Protein AF-A0A1V5J0S8-F1 (afdb_monomer_lite)

pLDDT: mean 92.2, std 7.53, range [57.75, 98.5]

Secondary structure (DSSP, 8-state):
-HHHHHHTT----HHHHHHHHHHGGGGHHHHHHHTTSTTHHHHHHHHHHHHHHHHHHHHTS---HHHHHHHHHHHHHHHHHHHHHHHHHHHH----HHHHHHHHHHHHHHHHHHHHHHHHHHHTT-

Foldseek 3Di:
DQVVLVVLPFPDDPVLVVVLVVVCCVCVVVLVVLVVDQLRSLLVSLVVVLVSQLVCSCPVRVGPSVSSCVVSVVVS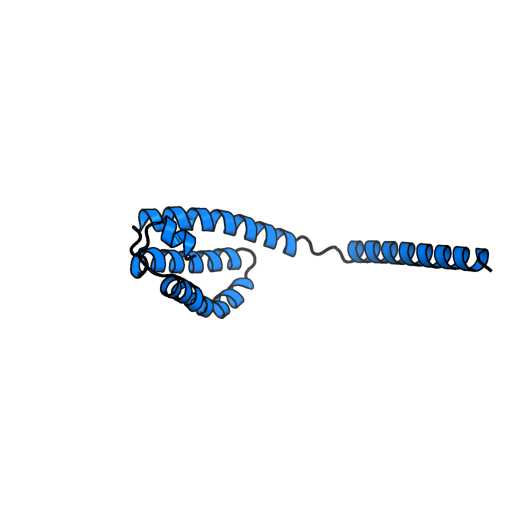VVVSVVVNVVSVCVVVPPPPPVNVVVVVVVVVVVVVVVVVVVVVVVVVVD

Structure (mmCIF, N/CA/C/O backbone):
data_AF-A0A1V5J0S8-F1
#
_entry.id   AF-A0A1V5J0S8-F1
#
loop_
_atom_site.group_PDB
_atom_site.id
_atom_site.type_symbol
_atom_site.label_atom_id
_atom_site.label_alt_id
_atom_site.label_comp_id
_atom_site.label_asym_id
_atom_site.label_entity_id
_atom_site.label_seq_id
_atom_site.pdbx_PDB_ins_code
_atom_site.Cartn_x
_atom_site.Cartn_y
_atom_site.Cartn_z
_atom_site.occupancy
_atom_site.B_iso_or_equiv
_atom_site.auth_seq_id
_atom_site.auth_comp_id
_atom_site.auth_asym_id
_atom_site.auth_atom_id
_atom_site.pdbx_PDB_model_num
ATOM 1 N N . MET A 1 1 ? -10.352 -5.089 3.552 1.00 91.62 1 MET A N 1
ATOM 2 C CA . MET A 1 1 ? -10.564 -4.179 4.701 1.00 91.62 1 MET A CA 1
ATOM 3 C C . MET A 1 1 ? -11.662 -4.641 5.648 1.00 91.62 1 MET A C 1
ATOM 5 O O . MET A 1 1 ? -11.326 -4.885 6.795 1.00 91.62 1 MET A O 1
ATOM 9 N N . PHE A 1 2 ? -12.910 -4.852 5.200 1.00 96.44 2 PHE A N 1
ATOM 10 C CA . PHE A 1 2 ? -14.019 -5.306 6.067 1.00 96.44 2 PHE A CA 1
ATOM 11 C C . PHE A 1 2 ? -13.663 -6.485 6.994 1.00 96.44 2 PHE A C 1
ATOM 13 O O . PHE A 1 2 ? -13.798 -6.373 8.208 1.00 96.44 2 PHE A O 1
ATOM 20 N N . VAL A 1 3 ? -13.131 -7.581 6.440 1.00 97.44 3 VAL A N 1
ATOM 21 C CA . VAL A 1 3 ? -12.749 -8.773 7.224 1.00 97.44 3 VAL A CA 1
ATOM 22 C C . VAL A 1 3 ? -11.697 -8.446 8.287 1.00 97.44 3 VAL A C 1
ATOM 24 O O . VAL A 1 3 ? -11.818 -8.884 9.424 1.00 97.44 3 VAL A O 1
ATOM 27 N N . ILE A 1 4 ? -10.696 -7.631 7.946 1.00 96.81 4 ILE A N 1
ATOM 28 C CA . ILE A 1 4 ? -9.633 -7.236 8.881 1.00 96.81 4 ILE A CA 1
ATOM 29 C C . ILE A 1 4 ? -10.238 -6.442 10.041 1.00 96.81 4 ILE A C 1
ATOM 31 O O . ILE A 1 4 ? -9.992 -6.765 11.197 1.00 96.81 4 ILE A O 1
ATOM 35 N N . TRP A 1 5 ? -11.083 -5.448 9.757 1.00 97.81 5 TRP A N 1
ATOM 36 C CA . TRP A 1 5 ? -11.753 -4.682 10.808 1.00 97.81 5 TRP A CA 1
ATOM 37 C C . TRP A 1 5 ? -12.695 -5.532 11.661 1.00 97.81 5 TRP A C 1
ATOM 39 O O . TRP A 1 5 ? -12.724 -5.342 12.876 1.00 97.81 5 TRP A O 1
ATOM 49 N N . LYS A 1 6 ? -13.398 -6.512 11.077 1.00 97.44 6 LYS A N 1
ATOM 50 C CA . LYS A 1 6 ? -14.208 -7.471 11.844 1.00 97.44 6 LYS A CA 1
ATOM 51 C C . LYS A 1 6 ? -13.364 -8.313 12.796 1.00 97.44 6 LYS A C 1
ATOM 53 O O . LYS A 1 6 ? -13.710 -8.408 13.968 1.00 97.44 6 LYS A O 1
ATOM 58 N N . LEU A 1 7 ? -12.231 -8.845 12.336 1.00 97.44 7 LEU A N 1
ATOM 59 C CA . LEU A 1 7 ? -11.296 -9.598 13.183 1.00 97.44 7 LEU A CA 1
ATOM 60 C C . LEU A 1 7 ? -10.687 -8.739 14.301 1.00 97.44 7 LEU A C 1
ATOM 62 O O . LEU A 1 7 ? -10.389 -9.243 15.379 1.00 97.44 7 LEU A O 1
ATOM 66 N N . LEU A 1 8 ? -10.536 -7.434 14.068 1.00 96.69 8 LEU A N 1
ATOM 67 C CA . LEU A 1 8 ? -10.071 -6.475 15.074 1.00 96.69 8 LEU A CA 1
ATOM 68 C C . LEU A 1 8 ? -11.163 -6.024 16.060 1.00 96.69 8 LEU A C 1
ATOM 70 O O . LEU A 1 8 ? -10.857 -5.273 16.988 1.00 96.69 8 LEU A O 1
ATOM 74 N N . GLY A 1 9 ? -12.400 -6.503 15.898 1.00 95.81 9 GLY A N 1
ATOM 75 C CA . GLY A 1 9 ? -13.514 -6.263 16.818 1.00 95.81 9 GLY A CA 1
ATOM 76 C C . GLY A 1 9 ? -14.488 -5.165 16.389 1.00 95.81 9 GLY A C 1
ATOM 77 O O . GLY A 1 9 ? -15.313 -4.741 17.199 1.00 95.81 9 GLY A O 1
ATOM 78 N N . SER A 1 10 ? -14.426 -4.697 15.140 1.00 97.12 10 SER A N 1
ATOM 79 C CA . SER A 1 10 ? -15.344 -3.662 14.668 1.00 97.12 10 SER A CA 1
ATOM 80 C C . SER A 1 10 ? -16.795 -4.148 14.604 1.00 97.12 10 SER A C 1
ATOM 82 O O . SER A 1 10 ? -17.097 -5.214 14.058 1.00 97.12 10 SER A O 1
ATOM 84 N N . GLN A 1 11 ? -17.714 -3.321 15.101 1.00 97.19 11 GLN A N 1
ATOM 85 C CA . GLN A 1 11 ? -19.156 -3.577 15.040 1.00 97.19 11 GLN A CA 1
ATOM 86 C C . GLN A 1 11 ? -19.796 -3.096 13.730 1.00 97.19 11 GLN A C 1
ATOM 88 O O . GLN A 1 11 ? -20.873 -3.562 13.374 1.00 97.19 11 GLN A O 1
ATOM 93 N N . GLU A 1 12 ? -19.079 -2.290 12.949 1.00 97.81 12 GLU A N 1
ATOM 94 C CA . GLU A 1 12 ? -19.551 -1.729 11.683 1.00 97.81 12 GLU A CA 1
ATOM 95 C C . GLU A 1 12 ? -19.870 -2.785 10.618 1.00 97.81 12 GLU A C 1
ATOM 97 O O . GLU A 1 12 ? -19.339 -3.904 10.621 1.00 97.81 12 GLU A O 1
ATOM 102 N N . ASN A 1 13 ? -20.741 -2.418 9.679 1.00 97.62 13 ASN A N 1
ATOM 103 C CA . ASN A 1 13 ? -21.142 -3.280 8.574 1.00 97.62 13 ASN A CA 1
ATOM 104 C C . ASN A 1 13 ? -20.171 -3.175 7.375 1.00 97.62 13 ASN A C 1
ATOM 106 O O . ASN A 1 13 ? -19.171 -2.441 7.379 1.00 97.62 13 ASN A O 1
ATOM 110 N N . TYR A 1 14 ? -20.450 -3.970 6.340 1.00 97.12 14 TYR A N 1
ATOM 111 C CA . TYR A 1 14 ? -19.661 -3.959 5.110 1.00 97.12 14 TYR A CA 1
ATOM 112 C C . TYR A 1 14 ? -19.716 -2.603 4.405 1.00 97.12 14 TYR A C 1
ATOM 114 O O . TYR A 1 14 ? -18.686 -2.136 3.929 1.00 97.12 14 TYR A O 1
ATOM 122 N N . GLU A 1 15 ? -20.883 -1.959 4.369 1.00 97.81 15 GLU A N 1
ATOM 123 C CA . GLU A 1 15 ? -21.077 -0.679 3.689 1.00 97.81 15 GLU A CA 1
ATOM 124 C C . GLU A 1 15 ? -20.200 0.426 4.289 1.00 97.81 15 GLU A C 1
ATOM 126 O O . GLU A 1 15 ? -19.483 1.092 3.542 1.00 97.81 15 GLU A O 1
ATOM 131 N N . THR A 1 16 ? -20.173 0.571 5.619 1.00 97.88 16 THR A N 1
ATOM 132 C CA . THR A 1 16 ? -19.281 1.515 6.311 1.00 97.88 16 THR A CA 1
ATOM 133 C C . THR A 1 16 ? -17.828 1.245 5.927 1.00 97.88 16 THR A C 1
ATOM 135 O O . THR A 1 16 ? -17.107 2.145 5.493 1.00 97.88 16 THR A O 1
ATOM 138 N N . SER A 1 17 ? -17.413 -0.023 6.000 1.00 97.38 17 SER A N 1
ATOM 139 C CA . SER A 1 17 ? -16.043 -0.425 5.667 1.00 97.38 17 SER A CA 1
ATOM 140 C C . SER A 1 17 ? -15.688 -0.133 4.207 1.00 97.38 17 SER A C 1
ATOM 142 O O . SER A 1 17 ? -14.575 0.293 3.900 1.00 97.38 17 SER A O 1
ATOM 144 N N . TYR A 1 18 ? -16.623 -0.383 3.292 1.00 97.25 18 TYR A N 1
ATOM 145 C CA . TYR A 1 18 ? -16.455 -0.132 1.869 1.00 97.25 18 TYR A CA 1
ATOM 146 C C . TYR A 1 18 ? -16.314 1.365 1.593 1.00 97.25 18 TYR A C 1
ATOM 148 O O . TYR A 1 18 ? -15.367 1.763 0.918 1.00 97.25 18 TYR A O 1
ATOM 156 N N . ARG A 1 19 ? -17.187 2.199 2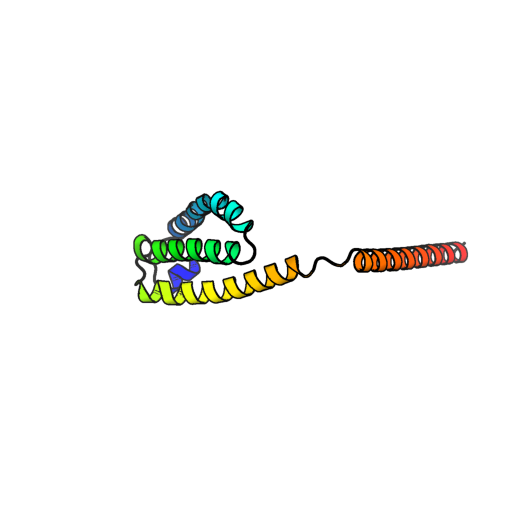.174 1.00 97.81 19 ARG A N 1
ATOM 157 C CA . ARG A 1 19 ? -17.138 3.663 2.036 1.00 97.81 19 ARG A CA 1
ATOM 158 C C . ARG A 1 19 ? -15.803 4.233 2.508 1.00 97.81 19 ARG A C 1
ATOM 160 O O . ARG A 1 19 ? -15.212 5.031 1.788 1.00 97.81 19 ARG A O 1
ATOM 167 N N . CYS A 1 20 ? -15.283 3.776 3.652 1.00 97.12 20 CYS A N 1
ATOM 168 C CA . CYS A 1 20 ? -13.971 4.213 4.138 1.00 97.12 20 CYS A CA 1
ATOM 169 C C . CYS A 1 20 ? -12.856 3.969 3.116 1.00 97.12 20 CYS A C 1
ATOM 171 O O . CYS A 1 20 ? -12.013 4.838 2.931 1.00 97.12 20 CYS A O 1
ATOM 173 N N . VAL A 1 21 ? -12.851 2.816 2.440 1.00 95.56 21 VAL A N 1
ATOM 174 C CA . VAL A 1 21 ? -11.845 2.507 1.411 1.00 95.56 21 VAL A CA 1
ATOM 175 C C . VAL A 1 21 ? -12.113 3.270 0.119 1.00 95.56 21 VAL A C 1
ATOM 177 O O . VAL A 1 21 ? -11.176 3.799 -0.472 1.00 95.56 21 VAL A O 1
ATOM 180 N N . ALA A 1 22 ? -13.373 3.358 -0.306 1.00 96.94 22 ALA A N 1
ATOM 181 C CA . ALA A 1 22 ? -13.766 4.075 -1.512 1.00 96.94 22 ALA A CA 1
ATOM 182 C C . ALA A 1 22 ? -13.374 5.554 -1.433 1.00 96.94 22 ALA A C 1
ATOM 184 O O . ALA A 1 22 ? -12.852 6.098 -2.394 1.00 96.94 22 ALA A O 1
ATOM 185 N N . TYR A 1 23 ? -13.524 6.201 -0.277 1.00 96.25 23 TYR A N 1
ATOM 186 C CA . TYR A 1 23 ? -13.106 7.595 -0.124 1.00 96.25 23 TYR A CA 1
ATOM 187 C C . TYR A 1 23 ? -11.593 7.800 -0.233 1.00 96.25 23 TYR A C 1
ATOM 189 O O . TYR A 1 23 ? -11.168 8.890 -0.605 1.00 96.25 23 TYR A O 1
ATOM 197 N N . LEU A 1 24 ? -10.766 6.770 -0.018 1.00 95.38 24 LEU A N 1
ATOM 198 C CA . LEU A 1 24 ? -9.320 6.883 -0.240 1.00 95.38 24 LEU A CA 1
ATOM 199 C C . LEU A 1 24 ? -8.949 7.003 -1.717 1.00 95.38 24 LEU A C 1
ATOM 201 O O . LEU A 1 24 ? -7.838 7.437 -2.013 1.00 95.38 24 LEU A O 1
ATOM 205 N N . THR A 1 25 ? -9.845 6.685 -2.657 1.00 94.38 25 THR A N 1
ATOM 206 C CA . THR A 1 25 ? -9.552 6.866 -4.088 1.00 94.38 25 THR A CA 1
ATOM 207 C C . THR A 1 25 ? -9.365 8.335 -4.456 1.00 94.38 25 THR A C 1
ATOM 209 O O . THR A 1 25 ? -8.725 8.622 -5.463 1.00 94.38 25 THR A O 1
ATOM 212 N N . VAL A 1 26 ? -9.832 9.273 -3.619 1.00 95.69 26 VAL A N 1
ATOM 213 C CA . VAL A 1 26 ? -9.542 10.708 -3.772 1.00 95.69 26 VAL A CA 1
ATOM 214 C C . VAL A 1 26 ? -8.038 11.009 -3.731 1.00 95.69 26 VAL A C 1
ATOM 216 O O . VAL A 1 26 ? -7.594 12.029 -4.249 1.00 95.69 26 VAL A O 1
ATOM 219 N N . LEU A 1 27 ? -7.235 10.107 -3.157 1.00 94.62 27 LEU A N 1
ATOM 220 C CA . LEU A 1 27 ? -5.781 10.224 -3.095 1.00 94.62 27 LEU A CA 1
ATOM 221 C C . LEU A 1 27 ? -5.091 9.805 -4.401 1.00 94.62 27 LEU A C 1
ATOM 223 O O . LEU A 1 27 ? -3.897 10.046 -4.539 1.00 94.62 27 LEU A O 1
ATOM 227 N N . ALA A 1 28 ? -5.798 9.208 -5.367 1.00 94.50 28 ALA A N 1
ATOM 228 C CA . ALA A 1 28 ? -5.226 8.771 -6.643 1.00 94.50 28 ALA A CA 1
ATOM 229 C C . ALA A 1 28 ? -4.397 9.848 -7.381 1.00 94.50 28 ALA A C 1
ATOM 231 O O . ALA A 1 28 ? -3.276 9.531 -7.782 1.00 94.50 28 ALA A O 1
ATOM 232 N N . PRO A 1 29 ? -4.854 11.111 -7.542 1.00 96.19 29 PRO A N 1
ATOM 233 C CA . PRO A 1 29 ? -4.035 12.152 -8.169 1.00 96.19 29 PRO A CA 1
ATOM 234 C C . PRO A 1 29 ? -2.755 12.461 -7.381 1.00 96.19 29 PRO A C 1
ATOM 236 O O . PRO A 1 29 ? -1.691 12.612 -7.977 1.00 96.19 29 PRO A O 1
ATOM 239 N N . ILE A 1 30 ? -2.828 12.492 -6.046 1.00 95.62 30 ILE A N 1
ATOM 240 C CA . ILE A 1 30 ? -1.649 12.672 -5.184 1.00 95.62 30 ILE A CA 1
ATOM 241 C C . ILE A 1 30 ? -0.686 11.502 -5.397 1.00 95.62 30 ILE A C 1
ATOM 243 O O . ILE A 1 30 ? 0.516 11.702 -5.570 1.00 95.62 30 ILE A O 1
ATOM 247 N N . ALA A 1 31 ? -1.229 10.287 -5.468 1.00 94.12 31 ALA A N 1
ATOM 248 C CA . ALA A 1 31 ? -0.439 9.091 -5.672 1.00 94.12 31 ALA A CA 1
ATOM 249 C C . ALA A 1 31 ? 0.272 9.053 -7.022 1.00 94.12 31 ALA A C 1
ATOM 251 O O . ALA A 1 31 ? 1.438 8.657 -7.077 1.00 94.12 31 ALA A O 1
ATOM 252 N N . ALA A 1 32 ? -0.393 9.519 -8.079 1.00 94.69 32 ALA A N 1
ATOM 253 C CA . ALA A 1 32 ? 0.190 9.647 -9.406 1.00 94.69 32 ALA A CA 1
ATOM 254 C C . ALA A 1 32 ? 1.377 10.624 -9.418 1.00 94.69 32 ALA A C 1
ATOM 256 O O . ALA A 1 32 ? 2.427 10.296 -9.966 1.00 94.69 32 ALA A O 1
ATOM 257 N N . ILE A 1 33 ? 1.244 11.783 -8.762 1.00 96.62 33 ILE A N 1
ATOM 258 C CA . ILE A 1 33 ? 2.325 12.778 -8.657 1.00 96.62 33 ILE A CA 1
ATOM 259 C C . ILE A 1 33 ? 3.513 12.199 -7.885 1.00 96.62 33 ILE A C 1
ATOM 261 O O . ILE A 1 33 ? 4.654 12.281 -8.339 1.00 96.62 33 ILE A O 1
ATOM 265 N N . LEU A 1 34 ? 3.255 11.574 -6.734 1.00 95.19 34 LEU A N 1
ATOM 266 C CA . LEU A 1 34 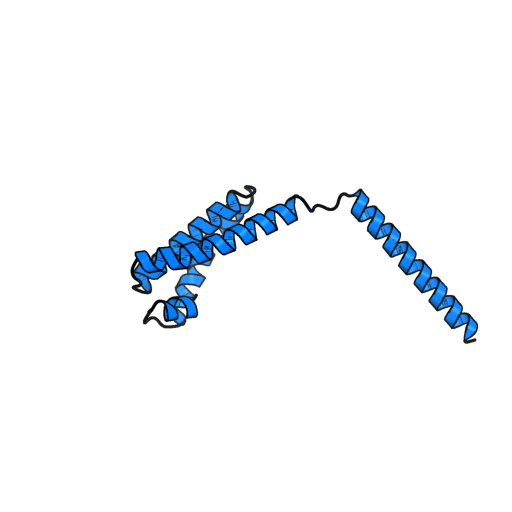? 4.312 10.987 -5.914 1.00 95.19 34 LEU A CA 1
ATOM 267 C C . LEU A 1 34 ? 5.039 9.848 -6.634 1.00 95.19 34 LEU A C 1
ATOM 269 O O . LEU A 1 34 ? 6.251 9.727 -6.486 1.00 95.19 34 LEU A O 1
ATOM 273 N N . GLY A 1 35 ? 4.344 9.073 -7.470 1.00 91.06 35 GLY A N 1
ATOM 274 C CA . GLY A 1 35 ? 4.920 7.969 -8.246 1.00 91.06 35 GLY A CA 1
ATOM 275 C C . GLY A 1 35 ? 6.034 8.363 -9.226 1.00 91.06 35 GLY A C 1
ATOM 276 O O . GLY A 1 35 ? 6.770 7.492 -9.690 1.00 91.06 35 GLY A O 1
ATOM 277 N N . ILE A 1 36 ? 6.208 9.658 -9.513 1.00 93.38 36 ILE A N 1
ATOM 278 C CA . ILE A 1 36 ? 7.333 10.167 -10.311 1.00 93.38 36 ILE A CA 1
ATOM 279 C C . ILE A 1 36 ? 8.663 9.972 -9.565 1.00 93.38 36 ILE A C 1
ATOM 281 O O . ILE A 1 36 ? 9.690 9.715 -10.192 1.00 93.38 36 ILE A O 1
ATOM 285 N N . ILE A 1 37 ? 8.650 10.056 -8.231 1.00 93.12 37 ILE A N 1
ATOM 286 C CA . ILE A 1 37 ? 9.841 9.965 -7.383 1.00 93.12 37 ILE A CA 1
ATOM 287 C C . ILE A 1 37 ? 10.185 8.484 -7.156 1.00 93.12 37 ILE A C 1
ATOM 289 O O . ILE A 1 37 ? 9.437 7.794 -6.456 1.00 93.12 37 ILE A O 1
ATOM 293 N N . PRO A 1 38 ? 11.318 7.973 -7.679 1.00 89.88 38 PRO A N 1
ATOM 294 C CA . PRO A 1 38 ? 11.683 6.567 -7.528 1.00 89.88 38 PRO A CA 1
ATOM 295 C C . PRO A 1 38 ? 11.828 6.176 -6.061 1.00 89.88 38 PRO A C 1
ATOM 297 O O . PRO A 1 38 ? 12.524 6.867 -5.314 1.00 89.88 38 PRO A O 1
ATOM 300 N N . TYR A 1 39 ? 11.214 5.056 -5.670 1.00 89.06 39 TYR A N 1
ATOM 301 C CA . TYR A 1 39 ? 11.209 4.483 -4.316 1.00 89.06 39 TYR A CA 1
ATOM 302 C C . TYR A 1 39 ? 10.549 5.365 -3.238 1.00 89.06 39 TYR A C 1
ATOM 304 O O . TYR A 1 39 ? 9.651 4.909 -2.529 1.00 89.06 39 TYR A O 1
ATOM 312 N N . GLY A 1 40 ? 10.951 6.633 -3.117 1.00 90.81 40 GLY A N 1
ATOM 313 C CA . GLY A 1 40 ? 10.408 7.596 -2.159 1.00 90.81 40 GLY A CA 1
ATOM 314 C C . GLY A 1 40 ? 8.926 7.885 -2.391 1.00 90.81 40 GLY A C 1
ATOM 315 O O . GLY A 1 40 ? 8.163 7.949 -1.430 1.00 90.81 40 GLY A O 1
ATOM 316 N N . GLY A 1 41 ? 8.500 7.963 -3.654 1.00 92.44 41 GLY A N 1
ATOM 317 C CA . GLY A 1 41 ? 7.096 8.103 -4.028 1.00 92.44 41 GLY A CA 1
ATOM 318 C C . GLY A 1 41 ? 6.232 6.951 -3.532 1.00 92.44 41 GLY A C 1
ATOM 319 O O . GLY A 1 41 ? 5.197 7.163 -2.901 1.00 92.44 41 GLY A O 1
ATOM 320 N N . THR A 1 42 ? 6.699 5.721 -3.755 1.00 90.25 42 THR A N 1
ATOM 321 C CA . THR A 1 42 ? 6.044 4.488 -3.301 1.00 90.25 42 THR A CA 1
ATOM 322 C C . THR A 1 42 ? 5.917 4.444 -1.778 1.00 90.25 42 THR A C 1
ATOM 324 O O . THR A 1 42 ? 4.835 4.159 -1.261 1.00 90.25 42 THR A O 1
ATOM 327 N N . VAL A 1 43 ? 6.991 4.771 -1.050 1.00 92.25 43 VAL A N 1
ATOM 328 C CA . VAL A 1 43 ? 6.983 4.801 0.422 1.00 92.25 43 VAL A CA 1
ATOM 329 C C . VAL A 1 43 ? 6.018 5.864 0.941 1.00 92.25 43 VAL A C 1
ATOM 331 O O . VAL A 1 43 ? 5.194 5.567 1.805 1.00 92.25 43 VAL A O 1
ATOM 334 N N . LEU A 1 44 ? 6.075 7.083 0.401 1.00 94.88 44 LEU A N 1
ATOM 335 C CA . LEU A 1 44 ? 5.235 8.186 0.860 1.00 94.88 44 LEU A CA 1
ATOM 336 C C . LEU A 1 44 ? 3.749 7.928 0.582 1.00 94.88 44 LEU A C 1
ATOM 338 O O . LEU A 1 44 ? 2.923 8.112 1.474 1.00 94.88 44 LEU A O 1
ATOM 342 N N . ASN A 1 45 ? 3.413 7.414 -0.604 1.00 93.25 45 ASN A N 1
ATOM 343 C CA . ASN A 1 45 ? 2.050 6.994 -0.936 1.00 93.25 45 ASN A CA 1
ATOM 344 C C . ASN A 1 45 ? 1.503 5.973 0.050 1.00 93.25 45 ASN A C 1
ATOM 346 O O . ASN A 1 45 ? 0.381 6.098 0.545 1.00 93.25 45 ASN A O 1
ATOM 350 N N . ALA A 1 46 ? 2.310 4.963 0.351 1.00 92.00 46 ALA A N 1
ATOM 351 C CA . ALA A 1 46 ? 1.902 3.920 1.260 1.00 92.00 46 ALA A CA 1
ATOM 352 C C . ALA A 1 46 ? 1.735 4.475 2.695 1.00 92.00 46 ALA A C 1
ATOM 354 O O . ALA A 1 46 ? 0.797 4.076 3.384 1.00 92.00 46 ALA A O 1
ATOM 355 N N . LEU A 1 47 ? 2.597 5.402 3.145 1.00 95.75 47 LEU A N 1
ATOM 356 C CA . LEU A 1 47 ? 2.492 6.043 4.466 1.00 95.75 47 LEU A CA 1
ATOM 357 C C . LEU A 1 47 ? 1.208 6.869 4.604 1.00 95.75 47 LEU A C 1
ATOM 359 O O . LEU A 1 47 ? 0.535 6.785 5.631 1.00 95.75 47 LEU A O 1
ATOM 363 N N . ILE A 1 48 ? 0.837 7.622 3.564 1.00 96.19 48 ILE A N 1
ATOM 364 C CA . ILE A 1 48 ? -0.426 8.372 3.525 1.00 96.19 48 ILE A CA 1
ATOM 365 C C . ILE A 1 48 ? -1.610 7.399 3.623 1.00 96.19 48 ILE A C 1
ATOM 367 O O . ILE A 1 48 ? -2.507 7.590 4.446 1.00 96.19 48 ILE A O 1
ATOM 371 N N . GLY A 1 49 ? -1.598 6.321 2.833 1.00 94.69 49 GLY A N 1
ATOM 372 C CA . GLY A 1 49 ? -2.632 5.286 2.890 1.00 94.69 49 GLY A CA 1
ATOM 373 C C . GLY A 1 49 ? -2.748 4.639 4.275 1.00 94.69 49 GLY A C 1
ATOM 374 O O . GLY A 1 49 ? -3.854 4.504 4.802 1.00 94.69 49 GLY A O 1
ATOM 375 N N . LEU A 1 50 ? -1.615 4.297 4.899 1.00 97.00 50 LEU A N 1
ATOM 376 C CA . LEU A 1 50 ? -1.564 3.758 6.259 1.00 97.00 50 LEU A CA 1
ATOM 377 C C . LEU A 1 50 ? -2.196 4.726 7.262 1.00 97.00 50 LEU A C 1
ATOM 379 O O . LEU A 1 50 ? -3.039 4.310 8.057 1.00 97.00 50 LEU A O 1
ATOM 383 N N . PHE A 1 51 ? -1.822 6.005 7.206 1.00 97.75 51 PHE A N 1
ATOM 384 C CA . PHE A 1 51 ? -2.356 7.034 8.092 1.00 97.75 51 PHE A CA 1
ATOM 385 C C . PHE A 1 51 ? -3.887 7.099 8.032 1.00 97.75 51 PHE A C 1
ATOM 387 O O . PHE A 1 51 ? -4.547 7.040 9.072 1.00 97.75 51 PHE A O 1
ATOM 394 N N . PHE A 1 52 ? -4.474 7.155 6.834 1.00 97.75 52 PHE A N 1
ATOM 395 C CA . PHE A 1 52 ? -5.929 7.221 6.700 1.00 97.75 52 PHE A CA 1
ATOM 396 C C . PHE A 1 52 ? -6.629 5.924 7.113 1.00 97.75 52 PHE A C 1
ATOM 398 O O . PHE A 1 52 ? -7.668 5.976 7.771 1.00 97.75 52 PHE A O 1
ATOM 405 N N . ILE A 1 53 ? -6.058 4.759 6.796 1.00 97.50 53 ILE A N 1
ATOM 406 C CA . ILE A 1 53 ? -6.625 3.472 7.216 1.00 97.50 53 ILE A CA 1
ATOM 407 C C . ILE A 1 53 ? -6.609 3.333 8.739 1.00 97.50 53 ILE A C 1
ATOM 409 O O . ILE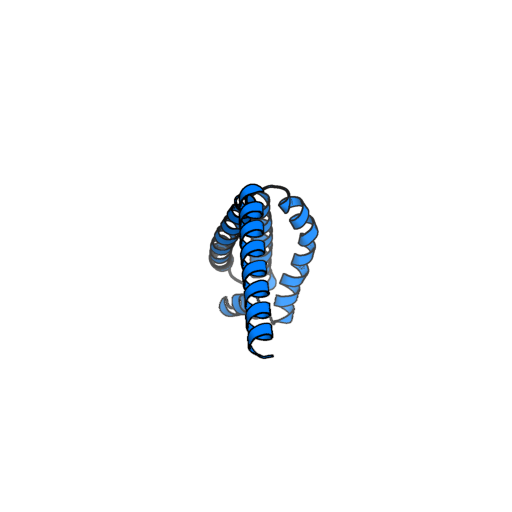 A 1 53 ? -7.613 2.924 9.328 1.00 97.50 53 ILE A O 1
ATOM 413 N N . VAL A 1 54 ? -5.513 3.703 9.404 1.00 98.25 54 VAL A N 1
ATOM 414 C CA . VAL A 1 54 ? -5.441 3.704 10.871 1.00 98.25 54 VAL A CA 1
ATOM 415 C C . VAL A 1 54 ? -6.421 4.720 11.455 1.00 98.25 54 VAL A C 1
ATOM 417 O O . VAL A 1 54 ? -7.135 4.400 12.403 1.00 98.25 54 VAL A O 1
ATOM 420 N N . THR A 1 55 ? -6.534 5.904 10.854 1.00 98.31 55 THR A N 1
ATOM 421 C CA . THR A 1 55 ? -7.490 6.930 11.288 1.00 98.31 55 THR A CA 1
ATOM 422 C C . THR A 1 55 ? -8.932 6.427 11.206 1.00 98.31 55 THR A C 1
ATOM 424 O O . THR A 1 55 ? -9.662 6.551 12.190 1.00 98.31 55 THR A O 1
ATOM 427 N N . ALA A 1 56 ? -9.329 5.792 10.098 1.00 98.00 56 ALA A N 1
ATOM 428 C CA . ALA A 1 56 ? -10.643 5.163 9.954 1.00 98.00 56 ALA A CA 1
ATOM 429 C C . ALA A 1 56 ? -10.840 4.012 10.955 1.00 98.00 56 ALA A C 1
ATOM 431 O O . ALA A 1 56 ? -11.907 3.878 11.552 1.00 98.00 56 ALA A O 1
ATOM 432 N N . SER A 1 57 ? -9.793 3.220 11.204 1.00 98.31 57 SER A N 1
ATOM 433 C CA . SER A 1 57 ? -9.825 2.140 12.197 1.00 98.31 57 SER A CA 1
ATOM 434 C C . SER A 1 57 ? -10.172 2.662 13.593 1.00 98.31 57 SER A C 1
ATOM 436 O O . SER A 1 57 ? -10.981 2.060 14.292 1.00 98.31 57 SER A O 1
ATOM 438 N N . ILE A 1 58 ? -9.571 3.785 13.990 1.00 98.50 58 ILE A N 1
ATOM 439 C CA . ILE A 1 58 ? -9.757 4.379 15.317 1.00 98.50 58 ILE A CA 1
ATOM 440 C C . ILE A 1 58 ? -11.110 5.082 15.413 1.00 98.50 58 ILE A C 1
ATOM 442 O O . ILE A 1 58 ? -11.868 4.810 16.335 1.00 98.50 58 ILE A O 1
ATOM 446 N N . HIS A 1 59 ? -11.425 5.969 14.470 1.00 98.06 59 HIS A N 1
ATOM 447 C CA . HIS A 1 59 ? -12.544 6.901 14.629 1.00 98.06 59 HIS A CA 1
ATOM 448 C C . HIS A 1 59 ? -13.874 6.374 14.088 1.00 98.06 59 HIS A C 1
ATOM 450 O O . HIS A 1 59 ? -14.919 6.753 14.601 1.00 98.06 59 HIS A O 1
ATOM 456 N N . VAL A 1 60 ? -13.852 5.509 13.069 1.00 97.88 60 VAL A N 1
ATOM 457 C CA . VAL A 1 60 ? -15.075 4.936 12.477 1.00 97.88 60 VAL A CA 1
ATOM 458 C C . VAL A 1 60 ? -15.329 3.542 13.035 1.00 97.88 60 VAL A C 1
ATOM 460 O O . VAL A 1 60 ? -16.431 3.227 13.460 1.00 97.88 60 VAL A O 1
ATOM 463 N N . HIS A 1 61 ? -14.291 2.707 13.087 1.00 98.00 61 HIS A N 1
ATOM 464 C CA . HIS A 1 61 ? -14.421 1.318 13.532 1.00 98.00 61 HIS A CA 1
ATOM 465 C C . HIS A 1 61 ? -14.225 1.122 15.043 1.00 98.00 61 HIS A C 1
ATOM 467 O O . HIS A 1 61 ? -14.365 -0.009 15.516 1.00 98.00 61 HIS A O 1
ATOM 473 N N . ASN A 1 62 ? -13.921 2.200 15.776 1.00 97.88 62 ASN A N 1
ATOM 474 C CA . ASN A 1 62 ? -13.700 2.240 17.225 1.00 97.88 62 ASN A CA 1
ATOM 475 C C . ASN A 1 62 ? -12.662 1.216 17.726 1.00 97.88 62 ASN A C 1
ATOM 477 O O . ASN A 1 62 ? -12.807 0.591 18.779 1.00 97.88 62 ASN A O 1
ATOM 481 N N . ILE A 1 63 ? -11.607 1.000 16.936 1.00 98.19 63 ILE A N 1
ATOM 482 C CA . ILE A 1 63 ? -10.519 0.079 17.271 1.00 98.19 63 ILE A CA 1
ATOM 483 C C . ILE A 1 63 ? -9.477 0.831 18.111 1.00 98.19 63 ILE A C 1
ATOM 485 O O . ILE A 1 63 ? -9.028 1.905 17.705 1.00 98.19 63 ILE A O 1
ATOM 489 N N . PRO A 1 64 ? -9.001 0.265 19.239 1.00 98.19 64 PRO A N 1
ATOM 490 C CA . PRO A 1 64 ? -7.962 0.896 20.045 1.00 98.19 64 PRO A CA 1
ATOM 491 C C . PRO A 1 64 ? -6.712 1.238 19.225 1.00 98.19 64 PRO A C 1
ATOM 493 O O . PRO A 1 64 ? -6.165 0.376 18.531 1.00 98.19 64 PRO A O 1
ATOM 496 N N . ALA A 1 65 ? -6.207 2.467 19.368 1.00 97.94 65 ALA A N 1
ATOM 497 C CA . ALA A 1 65 ? -5.106 2.996 18.556 1.00 97.94 65 ALA A CA 1
ATOM 498 C C . ALA A 1 65 ? -3.872 2.082 18.521 1.00 97.94 65 ALA A C 1
ATOM 500 O O . ALA A 1 65 ? -3.337 1.806 17.449 1.00 97.94 65 ALA A O 1
ATOM 501 N N . LYS A 1 66 ? -3.467 1.533 19.675 1.00 98.00 66 LYS A N 1
ATOM 502 C CA . LYS A 1 66 ? -2.339 0.591 19.767 1.00 98.00 66 LYS A CA 1
ATOM 503 C C . LYS A 1 66 ? -2.543 -0.650 18.889 1.00 98.00 66 LYS A C 1
ATOM 505 O O . LYS A 1 66 ? -1.604 -1.089 18.232 1.00 98.00 66 LYS A O 1
ATOM 510 N N . LYS A 1 67 ? -3.759 -1.211 18.863 1.00 97.62 67 LYS A N 1
ATOM 511 C CA . LYS A 1 67 ? -4.087 -2.384 18.037 1.00 97.62 67 LYS A CA 1
ATOM 512 C C . LYS A 1 67 ? -4.094 -2.025 16.552 1.00 97.62 67 LYS A C 1
ATOM 514 O O . LYS A 1 67 ? -3.519 -2.763 15.757 1.00 97.62 67 LYS A O 1
ATOM 519 N N . ALA A 1 68 ? -4.704 -0.892 16.195 1.00 98.00 68 ALA A N 1
ATOM 520 C CA . ALA A 1 68 ? -4.774 -0.426 14.813 1.00 98.00 68 ALA A CA 1
ATOM 521 C C . ALA A 1 68 ? -3.373 -0.188 14.223 1.00 98.00 68 ALA A C 1
ATOM 523 O O . ALA A 1 68 ? -3.045 -0.762 13.185 1.00 98.00 68 ALA A O 1
ATOM 524 N N . TRP A 1 69 ? -2.522 0.576 14.914 1.00 98.12 69 TRP A N 1
ATOM 525 C CA . TRP A 1 69 ? -1.147 0.836 14.478 1.00 98.12 69 TRP A CA 1
ATOM 526 C C . TRP A 1 69 ? -0.308 -0.435 14.367 1.00 98.12 69 TRP A C 1
ATOM 528 O O . TRP A 1 69 ? 0.428 -0.582 13.397 1.00 98.12 69 TRP A O 1
ATOM 538 N N . LEU A 1 70 ? -0.431 -1.369 15.316 1.00 97.94 70 LEU A N 1
ATOM 539 C CA . LEU A 1 70 ? 0.325 -2.621 15.275 1.00 97.94 70 LEU A CA 1
ATOM 540 C C . LEU A 1 70 ? -0.050 -3.464 14.050 1.00 97.94 70 LEU A C 1
ATOM 542 O O . LEU A 1 70 ? 0.820 -3.860 13.279 1.00 97.94 70 LEU A O 1
ATOM 546 N N . VAL A 1 71 ? -1.343 -3.729 13.856 1.00 97.69 71 VAL A N 1
ATOM 547 C CA . VAL A 1 71 ? -1.811 -4.636 12.797 1.00 97.69 71 VAL A CA 1
ATOM 548 C C . VAL A 1 71 ? -1.594 -4.022 11.419 1.00 97.69 71 VAL A C 1
ATOM 550 O O . VAL A 1 71 ? -0.994 -4.656 10.550 1.00 97.69 71 VAL A O 1
ATOM 553 N N . PHE A 1 72 ? -2.033 -2.778 11.213 1.00 97.44 72 PHE A N 1
ATOM 554 C CA . PHE A 1 72 ? -1.866 -2.124 9.918 1.00 97.44 72 PHE A CA 1
ATOM 555 C C . PHE A 1 72 ? -0.416 -1.736 9.648 1.00 97.44 72 PHE A C 1
ATOM 557 O O . PHE A 1 72 ? -0.009 -1.785 8.494 1.00 97.44 72 PHE A O 1
ATOM 564 N N . GLY A 1 73 ? 0.383 -1.441 10.676 1.00 96.88 73 GLY A N 1
ATOM 565 C CA . GLY A 1 73 ? 1.821 -1.210 10.538 1.00 96.88 73 GLY A CA 1
ATOM 566 C C . GLY A 1 73 ? 2.574 -2.450 10.052 1.00 96.88 73 GLY A C 1
ATOM 567 O O . GLY A 1 73 ? 3.396 -2.341 9.146 1.00 96.88 73 GLY A O 1
ATOM 568 N N . ILE A 1 74 ? 2.254 -3.641 10.578 1.00 97.12 74 ILE A N 1
ATOM 569 C CA . ILE A 1 74 ? 2.839 -4.906 10.098 1.00 97.12 74 ILE A CA 1
ATOM 570 C C . ILE A 1 74 ? 2.421 -5.183 8.651 1.00 97.12 74 ILE A C 1
ATOM 572 O O . ILE A 1 74 ? 3.275 -5.464 7.810 1.00 97.12 74 ILE A O 1
ATOM 576 N N . ILE A 1 75 ? 1.124 -5.072 8.341 1.00 96.06 75 ILE A N 1
ATOM 577 C CA . ILE A 1 75 ? 0.620 -5.274 6.972 1.00 96.06 75 ILE A CA 1
ATOM 578 C C . ILE A 1 75 ? 1.304 -4.299 6.009 1.00 96.06 75 ILE A C 1
ATOM 580 O O . ILE A 1 75 ? 1.783 -4.701 4.951 1.00 96.06 75 ILE A O 1
ATOM 584 N N . PHE A 1 76 ? 1.389 -3.028 6.397 1.00 95.00 76 PHE A N 1
ATOM 585 C CA . PHE A 1 76 ? 2.068 -1.993 5.634 1.00 95.00 76 PHE A CA 1
ATOM 586 C C . PHE A 1 76 ? 3.536 -2.340 5.386 1.00 95.00 76 PHE A C 1
ATOM 588 O O . PHE A 1 76 ? 3.973 -2.277 4.242 1.00 95.00 76 PHE A O 1
ATOM 595 N N . ALA A 1 77 ? 4.288 -2.740 6.415 1.00 95.12 77 ALA A N 1
ATOM 596 C CA . ALA A 1 77 ? 5.705 -3.059 6.273 1.00 95.12 77 ALA A CA 1
ATOM 597 C C . ALA A 1 77 ? 5.933 -4.199 5.266 1.00 95.12 77 ALA A C 1
ATOM 599 O O . ALA A 1 77 ? 6.800 -4.095 4.397 1.00 95.12 77 ALA A O 1
ATOM 600 N N . LEU A 1 78 ? 5.113 -5.255 5.331 1.00 95.94 78 LEU A N 1
ATOM 601 C CA . LEU A 1 78 ? 5.179 -6.377 4.391 1.00 95.94 78 LEU A CA 1
ATOM 602 C C . LEU A 1 78 ? 4.899 -5.929 2.951 1.00 95.94 78 LEU A C 1
ATOM 604 O O . LEU A 1 78 ? 5.678 -6.230 2.043 1.00 95.94 78 LEU A O 1
ATOM 608 N N . LEU A 1 79 ? 3.822 -5.169 2.745 1.00 93.50 79 LEU A N 1
ATOM 609 C CA . LEU A 1 79 ? 3.445 -4.676 1.420 1.00 93.50 79 LEU A CA 1
ATOM 610 C C . LEU A 1 79 ? 4.466 -3.676 0.864 1.00 93.50 79 LEU A C 1
ATOM 612 O O . LEU A 1 79 ? 4.794 -3.741 -0.318 1.00 93.50 79 LEU A O 1
ATOM 616 N N . ALA A 1 80 ? 5.015 -2.793 1.699 1.00 92.06 80 ALA A N 1
ATOM 617 C CA . ALA A 1 80 ? 6.025 -1.820 1.297 1.00 92.06 80 ALA A CA 1
ATOM 618 C C . ALA A 1 80 ? 7.304 -2.513 0.805 1.00 92.06 80 ALA A C 1
ATOM 620 O O . ALA A 1 80 ? 7.812 -2.171 -0.260 1.00 92.06 80 ALA A O 1
ATOM 621 N N . ILE A 1 81 ? 7.786 -3.540 1.517 1.00 93.25 81 ILE A N 1
ATOM 622 C CA . ILE A 1 81 ? 8.953 -4.326 1.085 1.00 93.25 81 ILE A CA 1
ATOM 623 C C . ILE A 1 81 ? 8.685 -4.996 -0.267 1.00 93.25 81 ILE A C 1
ATOM 625 O O . ILE A 1 81 ? 9.540 -4.958 -1.154 1.00 93.25 81 ILE A O 1
ATOM 629 N N . MET A 1 82 ? 7.504 -5.597 -0.446 1.00 93.25 82 MET A N 1
ATOM 630 C CA . MET A 1 82 ? 7.124 -6.222 -1.717 1.00 93.25 82 MET A CA 1
ATOM 631 C C . MET A 1 82 ? 7.082 -5.205 -2.864 1.00 93.25 82 MET A C 1
ATOM 633 O O . MET A 1 82 ? 7.657 -5.460 -3.921 1.00 93.25 82 MET A O 1
ATOM 637 N N . GLN A 1 83 ? 6.463 -4.044 -2.643 1.00 90.94 83 GLN A N 1
ATOM 638 C CA . GLN A 1 83 ? 6.341 -2.986 -3.646 1.00 90.94 83 GLN A CA 1
ATOM 639 C C . GLN A 1 83 ? 7.699 -2.395 -4.031 1.00 90.94 83 GLN A C 1
ATOM 641 O O . GLN A 1 83 ? 7.984 -2.262 -5.216 1.00 90.94 83 GLN A O 1
ATOM 646 N N . ILE A 1 84 ? 8.572 -2.113 -3.059 1.00 91.69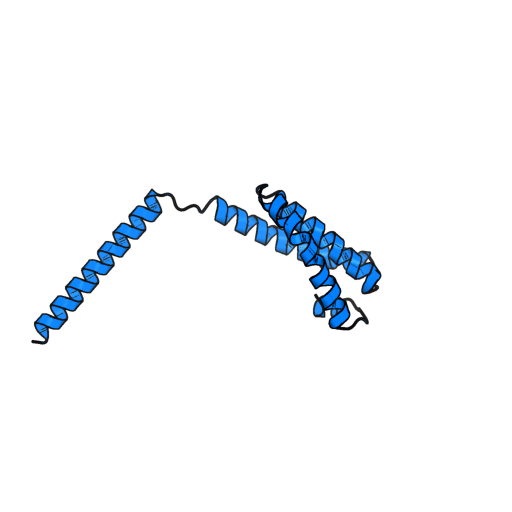 84 ILE A N 1
ATOM 647 C CA . ILE A 1 84 ? 9.925 -1.602 -3.325 1.00 91.69 84 ILE A CA 1
ATOM 648 C C . ILE A 1 84 ? 10.735 -2.620 -4.132 1.00 91.69 84 ILE A C 1
ATOM 650 O O . ILE A 1 84 ? 11.429 -2.246 -5.073 1.00 91.69 84 ILE A O 1
ATOM 654 N N . ARG A 1 85 ? 10.628 -3.919 -3.814 1.00 91.00 85 ARG A N 1
ATOM 655 C CA . ARG A 1 85 ? 11.283 -4.982 -4.595 1.00 91.00 85 ARG A CA 1
ATOM 656 C C . ARG A 1 85 ? 10.743 -5.061 -6.020 1.00 91.00 85 ARG A C 1
ATOM 658 O O . ARG A 1 85 ? 11.529 -5.221 -6.952 1.00 91.00 85 ARG A O 1
ATOM 665 N N . ALA A 1 86 ? 9.427 -4.958 -6.193 1.00 89.06 86 ALA A N 1
ATOM 666 C CA . ALA A 1 86 ? 8.803 -4.944 -7.511 1.00 89.06 86 ALA A CA 1
ATOM 667 C C . ALA A 1 86 ? 9.262 -3.727 -8.326 1.00 89.06 86 ALA A C 1
ATOM 669 O O . ALA A 1 86 ? 9.659 -3.886 -9.477 1.00 89.06 86 ALA A O 1
ATOM 670 N N . GLU A 1 87 ? 9.296 -2.541 -7.717 1.00 89.50 87 GLU A N 1
ATOM 671 C CA . GLU A 1 87 ? 9.784 -1.315 -8.348 1.00 89.50 87 GLU A CA 1
ATOM 672 C C . GLU A 1 87 ? 11.270 -1.421 -8.714 1.00 89.50 87 GLU A C 1
ATOM 674 O O . GLU A 1 87 ? 11.646 -1.116 -9.845 1.00 89.50 87 GLU A O 1
ATOM 679 N N . TYR A 1 88 ? 12.108 -1.926 -7.803 1.00 89.69 88 TYR A N 1
ATOM 680 C CA . TYR A 1 88 ? 13.524 -2.184 -8.068 1.00 89.69 88 TYR A CA 1
ATOM 681 C C . TYR A 1 88 ? 13.698 -3.135 -9.251 1.00 89.69 88 TYR A C 1
ATOM 683 O O . TYR A 1 88 ? 14.520 -2.881 -10.130 1.00 89.69 88 TYR A O 1
ATOM 691 N N . LYS A 1 89 ? 12.907 -4.214 -9.310 1.00 88.19 89 LYS A N 1
ATOM 692 C CA . LYS A 1 89 ? 12.926 -5.131 -10.447 1.00 88.19 89 LYS A CA 1
ATOM 693 C C . LYS A 1 89 ? 12.511 -4.403 -11.716 1.00 88.19 89 LYS A C 1
ATOM 695 O O . LYS A 1 89 ? 13.279 -4.424 -12.651 1.00 88.19 89 LYS A O 1
ATOM 700 N N . VAL A 1 90 ? 11.369 -3.726 -11.769 1.00 85.25 90 VAL A N 1
ATOM 701 C CA . VAL A 1 90 ? 10.909 -3.043 -12.995 1.00 85.25 90 VAL A CA 1
ATOM 702 C C . VAL A 1 90 ? 11.933 -2.027 -13.506 1.00 85.25 90 VAL A C 1
ATOM 704 O O . VAL A 1 90 ? 12.197 -1.976 -14.702 1.00 85.25 90 VAL A O 1
ATOM 707 N N . ARG A 1 91 ? 12.550 -1.252 -12.609 1.00 81.94 91 ARG A N 1
ATOM 708 C CA . ARG A 1 91 ? 13.509 -0.211 -12.996 1.00 81.94 91 ARG A CA 1
ATOM 709 C C . ARG A 1 91 ? 14.865 -0.770 -13.439 1.00 81.94 91 ARG A C 1
ATOM 711 O O . ARG A 1 91 ? 15.459 -0.217 -14.357 1.00 81.94 91 ARG A O 1
ATOM 718 N N . ASN A 1 92 ? 15.340 -1.862 -12.837 1.00 82.25 92 ASN A N 1
ATOM 719 C CA . ASN A 1 92 ? 16.617 -2.494 -13.212 1.00 82.25 92 ASN A CA 1
ATOM 720 C C . ASN A 1 92 ? 16.464 -3.611 -14.259 1.00 82.25 92 ASN A C 1
ATOM 722 O O . ASN A 1 92 ? 17.435 -4.003 -14.893 1.00 82.25 92 ASN A O 1
ATOM 726 N N . PHE A 1 93 ? 15.247 -4.112 -14.463 1.00 69.00 93 PHE A N 1
ATOM 727 C CA . PHE A 1 93 ? 14.867 -5.112 -15.462 1.00 69.00 93 PHE A CA 1
ATOM 728 C C . PHE A 1 93 ? 14.314 -4.415 -16.707 1.00 69.00 93 PHE A C 1
ATOM 730 O O . PHE A 1 93 ? 13.289 -4.810 -17.257 1.00 69.00 93 PHE A O 1
ATOM 737 N N . THR A 1 94 ? 14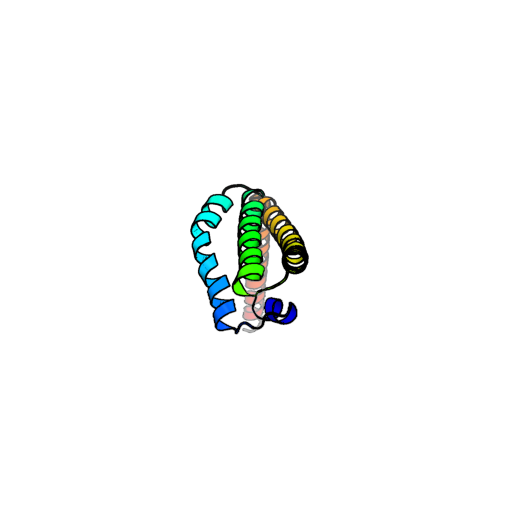.993 -3.361 -17.154 1.00 66.00 94 THR A N 1
ATOM 738 C CA . THR A 1 94 ? 14.881 -2.961 -18.555 1.00 66.00 94 THR A CA 1
ATOM 739 C C . THR A 1 94 ? 15.796 -3.934 -19.294 1.00 66.00 94 THR A C 1
ATOM 741 O O . THR A 1 94 ? 17.012 -3.776 -19.168 1.00 66.00 94 THR A O 1
ATOM 744 N N . PRO A 1 95 ? 15.280 -4.997 -19.952 1.00 64.81 95 PRO A N 1
ATOM 745 C CA . PRO A 1 95 ? 16.148 -5.896 -20.701 1.00 64.81 95 PRO A CA 1
ATOM 746 C C . PRO A 1 95 ? 16.947 -5.030 -21.664 1.00 64.81 95 PRO A C 1
ATOM 748 O O . PRO A 1 95 ? 16.376 -4.154 -22.324 1.00 64.81 95 PRO A O 1
ATOM 751 N N . SER A 1 96 ? 18.268 -5.204 -21.682 1.00 70.31 96 SER A N 1
ATOM 752 C CA . SER A 1 96 ? 19.086 -4.374 -22.558 1.00 70.31 96 SER A CA 1
ATOM 753 C C . SER A 1 96 ? 18.583 -4.559 -23.991 1.00 70.31 96 SER A C 1
ATOM 755 O O . SER A 1 96 ? 18.116 -5.640 -24.365 1.00 70.31 96 SER A O 1
ATOM 757 N N . THR A 1 97 ? 18.647 -3.514 -24.812 1.00 73.94 97 THR A N 1
ATOM 758 C CA . THR A 1 97 ? 18.205 -3.587 -26.213 1.00 73.94 97 THR A CA 1
ATOM 759 C C . THR A 1 97 ? 18.870 -4.763 -26.948 1.00 73.94 97 THR A C 1
ATOM 761 O O . THR A 1 97 ? 18.266 -5.377 -27.822 1.00 73.94 97 THR A O 1
ATOM 764 N N . GLU A 1 98 ? 20.085 -5.134 -26.529 1.00 76.88 98 GLU A N 1
ATOM 765 C CA . GLU A 1 98 ? 20.818 -6.327 -26.960 1.00 76.88 98 GLU A CA 1
ATOM 766 C C . GLU A 1 98 ? 20.163 -7.653 -26.539 1.00 76.88 98 GLU A C 1
ATOM 768 O O . GLU A 1 98 ? 20.062 -8.567 -27.354 1.00 76.88 98 GLU A O 1
ATOM 773 N N . GLU A 1 99 ? 19.702 -7.787 -25.295 1.00 83.38 99 GLU A N 1
ATOM 774 C CA . GLU A 1 99 ? 19.011 -8.993 -24.817 1.00 83.38 99 GLU A CA 1
ATOM 775 C C . GLU A 1 99 ? 17.656 -9.183 -25.502 1.00 83.38 99 GLU A C 1
ATOM 777 O O . GLU A 1 99 ? 17.295 -10.305 -25.864 1.00 83.38 99 GLU A O 1
ATOM 782 N N . VAL A 1 100 ? 16.921 -8.088 -25.722 1.00 84.94 100 VAL A N 1
ATOM 783 C CA . VAL A 1 100 ? 15.665 -8.109 -26.488 1.00 84.94 100 VAL A CA 1
ATOM 784 C C . VAL A 1 100 ? 15.936 -8.520 -27.933 1.00 84.94 100 VAL A C 1
ATOM 786 O O . VAL A 1 100 ? 15.235 -9.382 -28.464 1.00 84.94 100 VAL A O 1
ATOM 789 N N . ARG A 1 101 ? 16.981 -7.957 -28.552 1.00 83.38 101 ARG A N 1
ATOM 790 C CA . ARG A 1 101 ? 17.399 -8.303 -29.915 1.00 83.38 101 ARG A CA 1
ATOM 791 C C . ARG A 1 101 ? 17.764 -9.782 -30.034 1.00 83.38 101 ARG A C 1
ATOM 793 O O . ARG A 1 101 ? 17.232 -10.450 -30.913 1.00 83.38 101 ARG A O 1
ATOM 800 N N . LYS A 1 102 ? 18.590 -10.313 -29.126 1.00 90.19 102 LYS A N 1
ATOM 801 C CA . LYS A 1 102 ? 18.983 -11.734 -29.123 1.00 90.19 102 LYS A CA 1
ATOM 802 C C . LYS A 1 102 ? 17.784 -12.668 -28.959 1.00 90.19 102 LYS A C 1
ATOM 804 O O . LYS A 1 102 ? 17.653 -13.610 -29.732 1.00 90.19 102 LYS A O 1
ATOM 809 N N . LYS A 1 103 ? 16.871 -12.380 -28.022 1.00 88.69 103 LYS A N 1
ATOM 810 C CA . LYS A 1 103 ? 15.641 -13.179 -27.855 1.00 88.69 103 LYS A CA 1
ATOM 811 C C . LYS A 1 103 ? 14.743 -13.137 -29.091 1.00 88.69 103 LYS A C 1
ATOM 813 O O . LYS A 1 103 ? 14.158 -14.154 -29.446 1.00 88.69 103 LYS A O 1
ATOM 818 N N . MET A 1 104 ? 14.641 -11.984 -29.755 1.00 89.19 104 MET A N 1
ATOM 819 C CA . MET A 1 104 ? 13.891 -11.851 -31.009 1.00 89.19 104 MET A CA 1
ATOM 820 C C . MET A 1 104 ? 14.541 -12.615 -32.167 1.00 89.19 104 MET A C 1
ATOM 822 O O . MET A 1 104 ? 13.835 -13.249 -32.948 1.00 89.19 104 MET A O 1
ATOM 826 N N . GLU A 1 105 ? 15.869 -12.581 -32.288 1.00 92.62 105 GLU A N 1
ATOM 827 C CA . GLU A 1 105 ? 16.610 -13.361 -33.289 1.00 92.62 105 GLU A CA 1
ATOM 828 C C . GLU A 1 105 ? 16.421 -14.873 -33.070 1.00 92.62 105 GLU A C 1
ATOM 830 O O . GLU A 1 105 ? 16.144 -15.604 -34.022 1.00 92.62 105 GLU A O 1
ATOM 835 N N . GLU A 1 106 ? 16.491 -15.335 -31.821 1.00 94.50 106 GLU A N 1
ATOM 836 C CA . GLU A 1 106 ? 16.310 -16.743 -31.450 1.00 94.50 106 GLU A CA 1
ATOM 837 C C . GLU A 1 106 ? 14.872 -17.228 -31.695 1.00 94.50 106 GLU A C 1
ATOM 839 O O . GLU A 1 106 ? 14.667 -18.280 -32.303 1.00 94.50 106 GLU A O 1
ATOM 844 N N . LEU A 1 107 ? 13.871 -16.417 -31.333 1.00 93.19 107 LEU A N 1
ATOM 845 C CA . LEU A 1 107 ? 12.461 -16.697 -31.612 1.00 93.19 107 LEU A CA 1
ATOM 846 C C . LEU A 1 107 ? 12.182 -16.770 -33.121 1.00 93.19 107 LEU A C 1
ATOM 848 O O . LEU A 1 107 ? 11.514 -17.691 -33.590 1.00 93.19 107 LEU A O 1
ATOM 852 N N . ASN A 1 108 ? 12.727 -15.832 -33.900 1.00 93.75 108 ASN A N 1
ATOM 853 C CA . ASN A 1 108 ? 12.601 -15.841 -35.358 1.00 93.75 108 ASN A CA 1
ATOM 854 C C . ASN A 1 108 ? 13.246 -17.082 -35.983 1.00 93.75 108 ASN A C 1
ATOM 856 O O . ASN A 1 108 ? 12.730 -17.610 -36.970 1.00 93.75 108 ASN A O 1
ATOM 860 N N . LYS A 1 109 ? 14.370 -17.547 -35.429 1.00 94.94 109 LYS A N 1
ATOM 861 C CA . LYS A 1 109 ? 15.039 -18.765 -35.889 1.00 94.94 109 LYS A CA 1
ATOM 862 C C . LYS A 1 109 ? 14.178 -20.001 -35.624 1.00 94.94 109 LYS A C 1
ATOM 864 O O . LYS A 1 109 ? 13.925 -20.751 -36.561 1.00 94.94 109 LYS A O 1
ATOM 869 N N . GLN A 1 110 ? 13.650 -20.147 -34.407 1.00 93.94 110 GLN A N 1
ATOM 870 C CA . GLN A 1 110 ? 12.739 -21.245 -34.059 1.00 93.94 110 GLN A CA 1
ATOM 871 C C . GLN A 1 110 ? 11.491 -21.262 -34.946 1.00 93.94 110 GLN A C 1
ATOM 873 O O . GLN A 1 110 ? 11.083 -22.316 -35.423 1.00 93.94 110 GLN A O 1
ATOM 878 N N . TYR A 1 111 ? 10.906 -20.094 -35.219 1.00 91.12 111 TYR A N 1
ATOM 879 C CA . TYR A 1 111 ? 9.723 -19.998 -36.073 1.00 91.12 111 TYR A CA 1
ATOM 880 C C . TYR A 1 111 ? 10.012 -20.437 -37.516 1.00 91.12 111 TYR A C 1
ATOM 882 O O . TYR A 1 111 ? 9.215 -21.145 -38.127 1.00 91.12 111 TYR A O 1
ATOM 890 N N . ARG A 1 112 ? 11.180 -20.066 -38.063 1.00 91.75 112 ARG A N 1
ATOM 891 C CA . ARG A 1 112 ? 11.616 -20.535 -39.388 1.00 91.75 112 ARG A CA 1
ATOM 892 C C . ARG A 1 112 ? 11.839 -22.043 -39.413 1.00 91.75 112 ARG A C 1
ATOM 894 O O . ARG A 1 112 ? 11.415 -22.682 -40.367 1.00 91.75 112 ARG A O 1
ATOM 901 N N . GLU A 1 113 ? 12.476 -22.601 -38.388 1.00 93.88 113 GLU A N 1
ATOM 902 C CA . GLU A 1 113 ? 12.707 -24.046 -38.282 1.00 93.88 113 GLU A CA 1
ATOM 903 C C . GLU A 1 113 ? 11.380 -24.819 -38.229 1.00 93.88 113 GLU A C 1
ATOM 905 O O . GLU A 1 113 ? 11.202 -25.760 -38.997 1.00 93.88 113 GLU A O 1
ATOM 910 N N . GLN A 1 114 ? 10.407 -24.356 -37.436 1.00 91.88 114 GLN A N 1
ATOM 911 C CA . GLN A 1 114 ? 9.062 -24.947 -37.381 1.00 91.88 114 GLN A CA 1
ATOM 912 C C . GLN A 1 114 ? 8.326 -24.872 -38.724 1.00 91.88 114 GLN A C 1
ATOM 914 O O . GLN A 1 114 ? 7.687 -25.840 -39.133 1.00 91.88 114 GLN A O 1
ATOM 919 N N . LEU A 1 115 ? 8.412 -23.739 -39.427 1.00 91.06 115 LEU A N 1
ATOM 920 C CA . LEU A 1 115 ? 7.806 -23.589 -40.753 1.00 91.06 115 LEU A CA 1
ATOM 921 C C . LEU A 1 115 ? 8.434 -24.530 -41.786 1.00 91.06 115 LEU A C 1
ATOM 923 O O . LEU A 1 115 ? 7.722 -25.106 -42.606 1.00 91.06 115 LEU A O 1
ATOM 927 N N . GLU A 1 116 ? 9.754 -24.692 -41.758 1.00 91.00 116 GLU A N 1
ATOM 928 C CA . GLU A 1 116 ? 10.466 -25.602 -42.656 1.00 91.00 116 GLU A CA 1
ATOM 929 C C . GLU A 1 116 ? 10.182 -27.076 -42.328 1.00 91.00 116 GLU A C 1
ATOM 931 O O . GLU A 1 116 ? 10.004 -27.884 -43.240 1.00 91.00 116 GLU A O 1
ATOM 936 N N . GLU A 1 117 ? 10.069 -27.442 -41.049 1.00 91.69 117 GLU A N 1
ATOM 937 C CA . GLU A 1 117 ? 9.623 -28.779 -40.645 1.00 91.69 117 GLU A CA 1
ATOM 938 C C . GLU A 1 117 ? 8.184 -29.061 -41.083 1.00 91.69 117 GLU A C 1
ATOM 940 O O . GLU A 1 117 ? 7.918 -30.126 -41.642 1.00 91.69 117 GLU A O 1
ATOM 945 N N . ALA A 1 118 ? 7.271 -28.105 -40.898 1.00 88.19 118 ALA A N 1
ATOM 946 C CA . ALA A 1 118 ? 5.881 -28.236 -41.326 1.00 88.19 118 ALA A CA 1
ATOM 947 C C . ALA A 1 118 ? 5.768 -28.424 -42.847 1.00 88.19 118 ALA A C 1
ATOM 949 O O . ALA A 1 118 ? 5.055 -29.318 -43.301 1.00 88.19 118 ALA A O 1
ATOM 950 N N . LYS A 1 119 ? 6.524 -27.653 -43.643 1.00 87.75 119 LYS A N 1
ATOM 951 C CA . LYS A 1 119 ? 6.593 -27.839 -45.104 1.00 87.75 119 LYS A CA 1
ATOM 952 C C . LYS A 1 119 ? 7.085 -29.234 -45.484 1.00 87.75 119 LYS A C 1
ATOM 954 O O . LYS A 1 119 ? 6.452 -29.891 -46.300 1.00 87.75 119 LYS A O 1
ATOM 959 N N . LYS A 1 120 ? 8.167 -29.713 -44.861 1.00 89.44 120 LYS A N 1
ATOM 960 C CA . LYS A 1 120 ? 8.714 -31.056 -45.125 1.00 89.44 120 LYS A CA 1
ATOM 961 C C . LYS A 1 120 ? 7.756 -32.179 -44.734 1.00 89.44 120 LYS A C 1
ATOM 963 O O . LYS A 1 120 ? 7.828 -33.257 -45.313 1.00 89.44 120 LYS A O 1
ATOM 968 N N . GLN A 1 121 ? 6.911 -31.973 -43.725 1.00 86.25 121 GLN A N 1
ATOM 969 C CA . GLN A 1 121 ? 5.873 -32.940 -43.360 1.00 86.25 121 GLN A CA 1
ATOM 970 C C . GLN A 1 121 ? 4.728 -32.956 -44.376 1.00 86.25 121 GLN A C 1
ATOM 972 O O . GLN A 1 121 ? 4.264 -34.037 -44.719 1.00 86.25 121 GLN A O 1
ATOM 977 N N . ILE A 1 122 ? 4.320 -31.789 -44.885 1.00 85.88 122 ILE A N 1
ATOM 978 C CA . ILE A 1 122 ? 3.303 -31.668 -45.942 1.00 85.88 122 ILE A CA 1
ATOM 979 C C . ILE A 1 122 ? 3.791 -32.329 -47.237 1.00 85.88 122 ILE A C 1
ATOM 981 O O . ILE A 1 122 ? 3.082 -33.154 -47.796 1.00 85.88 122 ILE A O 1
ATOM 985 N N . GLU A 1 123 ? 5.025 -32.050 -47.658 1.00 79.94 123 GLU A N 1
ATOM 986 C CA . GLU A 1 123 ? 5.619 -32.608 -48.884 1.00 79.94 123 GLU A CA 1
ATOM 987 C C . GLU A 1 123 ? 5.828 -34.132 -48.817 1.00 79.94 123 GLU A C 1
ATOM 989 O O . GLU A 1 123 ? 5.858 -34.801 -49.839 1.00 79.94 123 GLU A O 1
ATOM 994 N N . LYS A 1 124 ? 5.961 -34.709 -47.615 1.00 77.88 124 LYS A N 1
ATOM 995 C CA . LYS A 1 124 ? 6.021 -36.170 -47.415 1.00 77.88 124 LYS A CA 1
ATOM 996 C C . LYS A 1 124 ? 4.648 -36.844 -47.350 1.00 77.88 124 LYS A C 1
ATOM 998 O O . LYS A 1 124 ? 4.596 -38.072 -47.301 1.00 77.88 124 LYS A O 1
ATOM 1003 N N . ALA A 1 125 ? 3.577 -36.064 -47.223 1.00 73.88 125 ALA A N 1
ATOM 1004 C CA . ALA A 1 125 ? 2.206 -36.555 -47.137 1.00 73.88 125 ALA A CA 1
ATOM 1005 C C . ALA A 1 125 ? 1.462 -36.498 -48.488 1.00 73.88 125 ALA A C 1
ATOM 1007 O O . ALA A 1 125 ? 0.376 -37.074 -48.578 1.00 73.88 125 ALA A O 1
ATOM 1008 N N . GLU A 1 126 ? 2.036 -35.832 -49.500 1.00 57.75 126 GLU A N 1
ATOM 1009 C CA . GLU A 1 126 ? 1.684 -35.948 -50.930 1.00 57.75 126 GLU A CA 1
ATOM 1010 C C . GLU A 1 126 ? 2.425 -37.116 -51.600 1.00 57.75 126 GLU A C 1
ATOM 1012 O O . GLU A 1 126 ? 1.803 -37.763 -52.475 1.00 57.75 126 GLU A O 1
#

Sequence (126 aa):
MFVIWKLLGSQENYETSYRCVAYLTVLAPIAAILGIIPYGGTVLNALIGLFFIVTASIHVHNIPAKKAWLVFGIIFALLAIMQIRAEYKVRNFTPSTEEVRKKMEELNKQYREQLEEAKKQIEKAE

Radius of gyration: 25.22 Å; chains: 1; bounding box: 42×49×71 Å